Protein AF-A0A0G0XSP7-F1 (afdb_monomer_lite)

pLDDT: mean 73.94, std 16.7, range [46.38, 94.5]

Foldseek 3Di:
DVVVVVVVVVVVVVVVVVVVVVVVVVCLLCCLQVVLLVVLLVQFPCSVQWHWDWDADPQFIEIEIGHDPVRPCRCCDDVRPNVVVSLVVSCVSCVVVVGHYDYHYDDPPDDPPVVVVVVVVVVVVPDDDPDPPDDDPPDPPDDDDDDD

Structure (mmCIF, N/CA/C/O backbone):
data_AF-A0A0G0XSP7-F1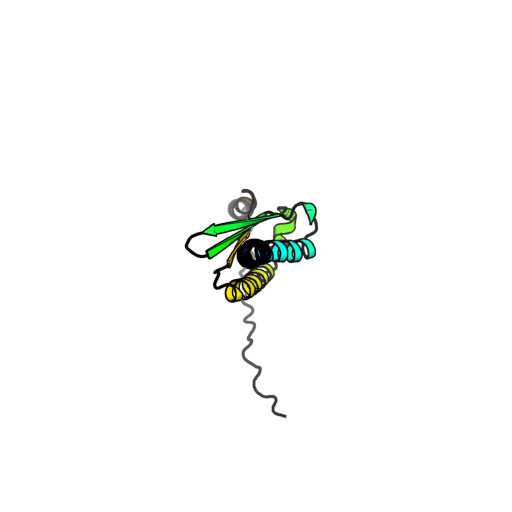
#
_entry.id   AF-A0A0G0XSP7-F1
#
loop_
_atom_site.group_PDB
_atom_site.id
_atom_site.type_symbol
_atom_site.label_atom_id
_atom_site.label_alt_id
_atom_site.label_comp_id
_atom_site.label_asym_id
_atom_site.label_entity_id
_atom_site.label_seq_id
_atom_site.pdbx_PDB_ins_code
_atom_site.Cartn_x
_atom_site.Cartn_y
_atom_site.Cartn_z
_atom_site.occupancy
_atom_site.B_iso_or_equiv
_atom_site.auth_seq_id
_atom_site.auth_comp_id
_atom_site.auth_asym_id
_atom_site.auth_atom_id
_atom_site.pdbx_PDB_model_num
ATOM 1 N N . MET A 1 1 ? 8.283 -21.152 -54.703 1.00 57.94 1 MET A N 1
ATOM 2 C CA . MET A 1 1 ? 7.234 -21.639 -53.776 1.00 57.94 1 MET A CA 1
ATOM 3 C C . MET A 1 1 ? 7.738 -21.785 -52.333 1.00 57.94 1 MET A C 1
ATOM 5 O O . MET A 1 1 ? 7.058 -21.311 -51.440 1.00 57.94 1 MET A O 1
ATOM 9 N N . LEU A 1 2 ? 8.945 -22.319 -52.090 1.00 53.44 2 LEU A N 1
ATOM 10 C CA . LEU A 1 2 ? 9.533 -22.458 -50.738 1.00 53.44 2 LEU A CA 1
ATOM 11 C C . LEU A 1 2 ? 9.916 -21.135 -50.029 1.00 53.44 2 LEU A C 1
ATOM 13 O O . LEU A 1 2 ? 9.961 -21.092 -48.805 1.00 53.44 2 LEU A O 1
ATOM 17 N N . PHE A 1 3 ? 10.138 -20.042 -50.772 1.00 51.97 3 PHE A N 1
ATOM 18 C CA . PHE A 1 3 ? 10.505 -18.734 -50.200 1.00 51.97 3 PHE A CA 1
ATOM 19 C C . PHE A 1 3 ? 9.387 -18.080 -49.364 1.00 51.97 3 PHE A C 1
ATOM 21 O O . PHE A 1 3 ? 9.668 -17.441 -48.354 1.00 51.97 3 PHE A O 1
ATOM 28 N N . TYR A 1 4 ? 8.117 -18.280 -49.736 1.00 56.56 4 TYR A N 1
ATOM 29 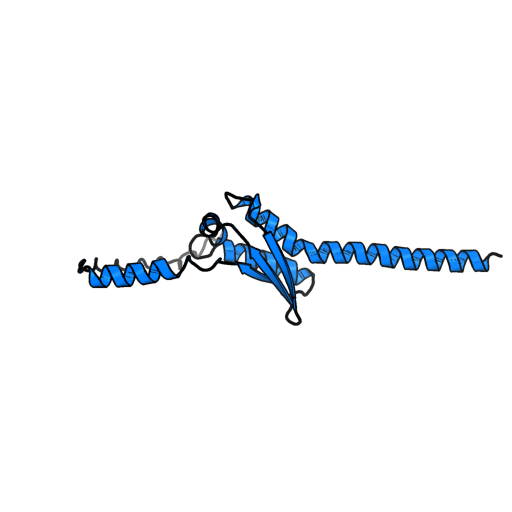C CA . TYR A 1 4 ? 6.972 -17.712 -49.010 1.00 56.56 4 TYR A CA 1
ATOM 30 C C . TYR A 1 4 ? 6.691 -18.430 -47.683 1.00 56.56 4 TYR A C 1
ATOM 32 O O . TYR A 1 4 ? 6.159 -17.824 -46.757 1.00 56.56 4 TYR A O 1
ATOM 40 N N . TYR A 1 5 ? 7.094 -19.699 -47.567 1.00 60.69 5 TYR A N 1
ATOM 41 C CA . TYR A 1 5 ? 6.890 -20.494 -46.357 1.00 60.69 5 TYR A CA 1
ATOM 42 C C . TYR A 1 5 ? 7.829 -20.053 -45.223 1.00 60.69 5 TYR A C 1
ATOM 44 O O . TYR A 1 5 ? 7.405 -19.938 -44.077 1.00 60.69 5 TYR A O 1
ATOM 52 N N . TYR A 1 6 ? 9.085 -19.723 -45.548 1.00 60.28 6 TYR A N 1
ATOM 53 C CA . TYR A 1 6 ? 10.055 -19.218 -44.569 1.00 60.28 6 TYR A CA 1
ATOM 54 C C . TYR A 1 6 ? 9.763 -17.778 -44.131 1.00 60.28 6 TYR A C 1
ATOM 56 O O . TYR A 1 6 ? 9.858 -17.480 -42.943 1.00 60.28 6 TYR A O 1
ATOM 64 N N . PHE A 1 7 ? 9.358 -16.897 -45.054 1.00 57.75 7 PHE A N 1
ATOM 65 C CA . PHE A 1 7 ? 9.000 -15.516 -44.703 1.00 57.75 7 PHE A CA 1
ATOM 66 C C . PHE A 1 7 ? 7.730 -15.456 -43.838 1.00 57.75 7 PHE A C 1
ATOM 68 O O . PHE A 1 7 ? 7.691 -14.711 -42.862 1.00 57.75 7 PHE A O 1
ATOM 75 N N . GLY A 1 8 ? 6.725 -16.291 -44.135 1.00 57.19 8 GLY A N 1
ATOM 76 C CA . GLY A 1 8 ? 5.511 -16.415 -43.319 1.00 57.19 8 GLY A CA 1
ATOM 77 C C . GLY A 1 8 ? 5.765 -17.021 -41.934 1.00 57.19 8 GLY A C 1
ATOM 78 O O . GLY A 1 8 ? 5.255 -16.504 -40.943 1.00 57.19 8 GLY A O 1
ATOM 79 N N . ALA A 1 9 ? 6.598 -18.064 -41.833 1.00 60.41 9 ALA A N 1
ATOM 80 C CA . ALA A 1 9 ? 6.949 -18.679 -40.549 1.00 60.41 9 ALA A CA 1
ATOM 81 C C . ALA A 1 9 ? 7.756 -17.736 -39.639 1.00 60.41 9 ALA A C 1
ATOM 83 O O . ALA A 1 9 ? 7.526 -17.708 -38.433 1.00 60.41 9 ALA A O 1
ATOM 84 N N . ILE A 1 10 ? 8.664 -16.932 -40.206 1.00 59.75 10 ILE A N 1
ATOM 85 C CA . ILE A 1 10 ? 9.422 -15.918 -39.459 1.00 59.75 10 ILE A CA 1
ATOM 86 C C . ILE A 1 10 ? 8.503 -14.776 -39.004 1.00 59.75 10 ILE A C 1
ATOM 88 O O . ILE A 1 10 ? 8.611 -14.352 -37.859 1.00 59.75 10 ILE A O 1
ATOM 92 N N . PHE A 1 11 ? 7.562 -14.317 -39.838 1.00 57.09 11 PHE A N 1
ATOM 93 C CA . PHE A 1 11 ? 6.616 -13.258 -39.460 1.00 57.09 11 PHE A CA 1
ATOM 94 C C . PHE A 1 11 ? 5.659 -13.704 -38.338 1.00 57.09 11 PHE A C 1
ATOM 96 O O . PHE A 1 11 ? 5.504 -12.988 -37.354 1.00 57.09 11 PHE A O 1
ATOM 103 N N . ILE A 1 12 ? 5.113 -14.926 -38.416 1.00 58.03 12 ILE A N 1
ATOM 104 C CA . ILE A 1 12 ? 4.284 -15.523 -37.350 1.00 58.03 12 ILE A CA 1
ATOM 105 C C . ILE A 1 12 ? 5.105 -15.754 -36.069 1.00 58.03 12 ILE A C 1
ATOM 107 O O . ILE A 1 12 ? 4.614 -15.513 -34.967 1.00 58.03 12 ILE A O 1
ATOM 111 N N . ALA A 1 13 ? 6.367 -16.186 -36.182 1.00 57.84 13 ALA A N 1
ATOM 112 C CA . ALA A 1 13 ? 7.241 -16.383 -35.025 1.00 57.84 13 ALA A CA 1
ATOM 113 C C . ALA A 1 13 ? 7.658 -15.061 -34.351 1.00 57.84 13 ALA A C 1
ATOM 115 O O . ALA A 1 13 ? 7.785 -15.036 -33.128 1.00 57.84 13 ALA A O 1
ATOM 116 N N . ILE A 1 14 ? 7.852 -13.975 -35.112 1.00 57.56 14 ILE A N 1
ATOM 117 C CA . ILE A 1 14 ? 8.123 -12.629 -34.576 1.00 57.56 14 ILE A CA 1
ATOM 118 C C . ILE A 1 14 ? 6.882 -12.080 -33.861 1.00 57.56 14 ILE A C 1
ATOM 120 O O . ILE A 1 14 ? 7.004 -11.616 -32.729 1.00 57.56 14 ILE A O 1
ATOM 124 N N . ASP A 1 15 ? 5.700 -12.197 -34.471 1.00 56.38 15 ASP A N 1
ATOM 125 C CA . ASP A 1 15 ? 4.429 -11.724 -33.901 1.00 56.38 15 ASP A CA 1
ATOM 126 C C . ASP A 1 15 ? 4.065 -12.488 -32.614 1.00 56.38 15 ASP A C 1
ATOM 128 O O . ASP A 1 15 ? 3.749 -11.895 -31.584 1.00 56.38 15 ASP A O 1
ATOM 132 N N . THR A 1 16 ? 4.260 -13.813 -32.609 1.00 57.00 16 THR A N 1
ATOM 133 C CA . THR A 1 16 ? 4.043 -14.645 -31.412 1.00 57.00 16 THR A CA 1
ATOM 134 C C . THR A 1 16 ? 5.088 -14.364 -30.325 1.00 57.00 16 THR A C 1
ATOM 136 O O . THR A 1 16 ? 4.742 -14.340 -29.148 1.00 57.00 16 THR A O 1
ATOM 139 N N . ARG A 1 17 ? 6.362 -14.104 -30.668 1.00 57.06 17 ARG A N 1
ATOM 140 C CA . ARG A 1 17 ? 7.367 -13.663 -29.679 1.00 57.06 17 ARG A CA 1
ATOM 141 C C . ARG A 1 17 ? 6.982 -12.328 -29.055 1.00 57.06 17 ARG A C 1
ATOM 143 O O . ARG A 1 17 ? 7.112 -12.198 -27.846 1.00 57.06 17 ARG A O 1
ATOM 150 N N . SER A 1 18 ? 6.490 -11.380 -29.851 1.00 55.41 18 SER A N 1
ATOM 151 C CA . SER A 1 18 ? 6.013 -10.089 -29.347 1.00 55.41 18 SER A CA 1
ATOM 152 C C . SER A 1 18 ? 4.803 -10.262 -28.420 1.00 55.41 18 SER A C 1
ATOM 154 O O . SER A 1 18 ? 4.794 -9.701 -27.332 1.00 55.41 18 SER A O 1
ATOM 156 N N . LEU A 1 19 ? 3.840 -11.120 -28.782 1.00 55.62 19 LEU A N 1
ATOM 157 C CA . LEU A 1 19 ? 2.659 -11.445 -27.964 1.00 55.62 19 LEU A CA 1
ATOM 158 C C . LEU A 1 19 ? 2.975 -12.244 -26.684 1.00 55.62 19 LEU A C 1
ATOM 160 O O . LEU A 1 19 ? 2.255 -12.130 -25.692 1.00 55.62 19 LEU A O 1
ATOM 164 N N . ILE A 1 20 ? 4.025 -13.071 -26.687 1.00 58.12 20 ILE A N 1
ATOM 165 C CA . ILE A 1 20 ? 4.479 -13.813 -25.499 1.00 58.12 20 ILE A CA 1
ATOM 166 C C . ILE A 1 20 ? 5.263 -12.893 -24.552 1.00 58.12 20 ILE A C 1
ATOM 168 O O . ILE A 1 20 ? 5.079 -12.988 -23.341 1.00 58.12 20 ILE A O 1
ATOM 172 N N . ILE A 1 21 ? 6.095 -11.991 -25.085 1.00 56.56 21 ILE A N 1
ATOM 173 C CA . ILE A 1 21 ? 6.891 -11.044 -24.287 1.00 56.56 21 ILE A CA 1
ATOM 174 C C . ILE A 1 21 ? 5.981 -10.007 -23.606 1.00 56.56 21 ILE A C 1
ATOM 176 O O . ILE A 1 21 ? 6.102 -9.817 -22.399 1.00 56.56 21 ILE A O 1
ATOM 180 N N . ASP A 1 22 ? 4.988 -9.451 -24.313 1.00 54.09 22 ASP A N 1
ATOM 181 C CA . ASP A 1 22 ? 4.025 -8.502 -23.720 1.00 54.09 22 ASP A CA 1
ATOM 182 C C . ASP A 1 22 ? 3.215 -9.125 -22.568 1.00 54.09 22 ASP A C 1
ATOM 184 O O . ASP A 1 22 ? 2.946 -8.478 -21.556 1.00 54.09 22 ASP A O 1
ATOM 188 N N . ARG A 1 23 ? 2.853 -10.413 -22.674 1.00 56.44 23 ARG A N 1
ATOM 189 C CA . ARG A 1 23 ? 2.138 -11.125 -21.601 1.00 56.44 23 ARG A CA 1
ATOM 190 C C . ARG A 1 23 ? 3.001 -11.302 -20.350 1.00 56.44 23 ARG A C 1
ATOM 192 O O . ARG A 1 23 ? 2.469 -11.265 -19.243 1.00 56.44 23 ARG A O 1
ATOM 199 N N . GLN A 1 24 ? 4.303 -11.516 -20.516 1.00 49.69 24 GLN A N 1
ATOM 200 C CA . GLN A 1 24 ? 5.222 -11.735 -19.401 1.00 49.69 24 GLN A CA 1
ATOM 201 C C . GLN A 1 24 ? 5.536 -10.422 -18.663 1.00 49.69 24 GLN A C 1
ATOM 203 O O . GLN A 1 24 ? 5.582 -10.419 -17.433 1.00 49.69 24 GLN A O 1
ATOM 208 N N . ASP A 1 25 ? 5.657 -9.315 -19.400 1.00 55.03 25 ASP A N 1
ATOM 209 C CA . ASP A 1 25 ? 5.916 -7.980 -18.845 1.00 55.03 25 ASP A CA 1
ATOM 210 C C . ASP A 1 25 ? 4.671 -7.354 -18.191 1.00 55.03 25 ASP A C 1
ATOM 212 O O . ASP A 1 25 ? 4.789 -6.574 -17.245 1.00 55.03 25 ASP A O 1
ATOM 216 N N . ASN A 1 26 ? 3.460 -7.696 -18.650 1.00 53.41 26 ASN A N 1
ATOM 217 C CA . ASN A 1 26 ? 2.234 -7.235 -17.990 1.00 53.41 26 ASN A CA 1
ATOM 218 C C . ASN A 1 26 ? 1.999 -7.949 -16.647 1.00 53.41 26 ASN A C 1
ATOM 220 O O . ASN A 1 26 ? 1.579 -7.319 -15.685 1.00 53.41 26 ASN A O 1
ATOM 224 N N . MET A 1 27 ? 2.351 -9.237 -16.554 1.00 54.28 27 MET A N 1
ATOM 225 C CA . MET A 1 27 ? 2.278 -10.004 -15.301 1.00 54.28 27 MET A CA 1
ATOM 226 C C . MET A 1 27 ? 3.267 -9.501 -14.240 1.00 54.28 27 MET A C 1
ATOM 228 O O . MET A 1 27 ? 2.964 -9.521 -13.051 1.00 54.28 27 MET A O 1
ATOM 232 N N . SER A 1 28 ? 4.460 -9.053 -14.645 1.00 58.16 28 SER A N 1
ATOM 233 C CA . SER A 1 28 ? 5.458 -8.523 -13.708 1.00 58.16 28 SER A CA 1
ATOM 234 C C . SER A 1 28 ? 5.102 -7.107 -13.237 1.00 58.16 28 SER A C 1
ATOM 236 O O . SER A 1 28 ? 5.270 -6.785 -12.063 1.00 58.16 28 SER A O 1
ATOM 238 N N . LYS A 1 29 ? 4.497 -6.294 -14.118 1.00 60.81 29 LYS A N 1
ATOM 239 C CA . LYS A 1 29 ? 3.996 -4.949 -13.793 1.00 60.81 29 LYS A CA 1
ATOM 240 C C . LYS A 1 29 ? 2.852 -4.923 -12.778 1.00 60.81 29 LYS A C 1
ATOM 242 O O . LYS A 1 29 ? 2.637 -3.857 -12.219 1.00 60.81 29 LYS A O 1
ATOM 247 N N . GLU A 1 30 ? 2.128 -6.018 -12.554 1.00 72.75 30 GLU A N 1
ATOM 248 C CA . GLU A 1 30 ? 1.038 -6.083 -11.561 1.00 72.75 30 GLU A CA 1
ATOM 249 C C . GLU A 1 30 ? 1.409 -6.899 -10.313 1.00 72.75 30 GLU A C 1
ATOM 251 O O . GLU A 1 30 ? 0.722 -6.823 -9.295 1.00 72.75 30 GLU A O 1
ATOM 256 N N . PHE A 1 31 ? 2.531 -7.626 -10.331 1.00 85.50 31 PHE A N 1
ATOM 257 C CA . PHE A 1 31 ? 2.917 -8.506 -9.227 1.00 85.50 31 PHE A CA 1
ATOM 258 C C . PHE A 1 31 ? 3.105 -7.761 -7.896 1.00 85.50 31 PHE A C 1
ATOM 260 O O . PHE A 1 31 ? 2.722 -8.262 -6.841 1.00 85.50 31 PHE A O 1
ATOM 267 N N . ASP A 1 32 ? 3.685 -6.561 -7.916 1.00 88.88 32 ASP A N 1
ATOM 268 C CA . ASP A 1 32 ? 3.864 -5.711 -6.733 1.00 88.88 32 ASP A CA 1
ATOM 269 C C . ASP A 1 32 ? 2.526 -5.234 -6.141 1.00 88.88 32 ASP A C 1
ATOM 271 O O . ASP A 1 32 ? 2.366 -5.202 -4.913 1.00 88.88 32 ASP A O 1
ATOM 275 N N . GLN A 1 33 ? 1.554 -4.918 -6.996 1.00 90.69 33 GLN A N 1
ATOM 276 C CA . GLN A 1 33 ? 0.189 -4.577 -6.604 1.00 90.69 33 GLN A CA 1
ATOM 277 C C . GLN A 1 33 ? -0.537 -5.788 -6.002 1.00 90.69 33 GLN A C 1
ATOM 279 O O . GLN A 1 33 ? -1.002 -5.711 -4.862 1.00 90.69 33 GLN A O 1
ATOM 284 N N . GLU A 1 34 ? -0.581 -6.911 -6.720 1.00 90.44 34 GLU A N 1
ATOM 285 C CA . GLU A 1 34 ? -1.245 -8.146 -6.282 1.00 90.44 34 GLU A CA 1
ATOM 286 C C . GLU A 1 34 ? -0.659 -8.669 -4.970 1.00 90.44 34 GLU A C 1
ATOM 288 O O . GLU A 1 34 ? -1.388 -9.037 -4.047 1.00 90.44 34 GLU A O 1
ATOM 293 N N . PHE A 1 35 ? 0.668 -8.649 -4.849 1.00 91.12 35 PHE A N 1
ATOM 294 C CA . PHE A 1 35 ? 1.366 -9.051 -3.636 1.00 91.12 35 PHE A CA 1
ATOM 295 C C . PHE A 1 35 ? 1.014 -8.151 -2.449 1.00 91.12 35 PHE A C 1
ATOM 297 O O . PHE A 1 35 ? 0.816 -8.642 -1.334 1.00 91.12 35 PHE A O 1
ATOM 304 N N . THR A 1 36 ? 0.911 -6.837 -2.676 1.00 92.31 36 THR A N 1
ATOM 305 C CA . THR A 1 36 ? 0.498 -5.895 -1.628 1.00 92.31 36 THR A CA 1
ATOM 306 C C . THR A 1 36 ? -0.924 -6.186 -1.170 1.00 92.31 36 THR A C 1
ATOM 308 O O . THR A 1 36 ? -1.162 -6.294 0.033 1.00 92.31 36 THR A O 1
ATOM 311 N N . GLU A 1 37 ? -1.859 -6.351 -2.107 1.00 93.06 37 GLU A N 1
ATOM 312 C CA . GLU A 1 37 ? -3.243 -6.699 -1.784 1.00 93.06 37 GLU A CA 1
ATOM 313 C C . GLU A 1 37 ? -3.338 -8.017 -1.026 1.00 93.06 37 GLU A C 1
ATOM 315 O O . GLU A 1 37 ? -4.034 -8.088 -0.016 1.00 93.06 37 GLU A O 1
ATOM 320 N N . PHE A 1 38 ? -2.616 -9.041 -1.474 1.00 93.44 38 PHE A N 1
ATOM 321 C CA . PHE A 1 38 ? -2.611 -10.354 -0.843 1.00 93.44 38 PHE A CA 1
ATOM 322 C C . PHE A 1 38 ? -2.169 -10.288 0.624 1.00 93.44 38 PHE A C 1
ATOM 324 O O . PHE A 1 38 ? -2.853 -10.819 1.499 1.00 93.44 38 PHE A O 1
ATOM 331 N N . ILE A 1 39 ? -1.059 -9.598 0.912 1.00 93.19 39 ILE A N 1
ATOM 332 C CA . ILE A 1 39 ? -0.570 -9.454 2.290 1.00 93.19 39 ILE A CA 1
ATOM 333 C C . ILE A 1 39 ? -1.571 -8.684 3.142 1.00 93.19 39 ILE A C 1
ATOM 335 O O . ILE A 1 39 ? -1.857 -9.087 4.267 1.00 93.19 39 ILE A O 1
ATOM 339 N N . VAL A 1 40 ? -2.087 -7.567 2.632 1.00 93.25 40 VAL A N 1
ATOM 340 C CA . VAL A 1 40 ? -2.971 -6.700 3.415 1.00 93.25 40 VAL A CA 1
ATOM 341 C C . VAL A 1 40 ? -4.285 -7.413 3.713 1.00 93.25 40 VAL A C 1
ATOM 343 O O . VAL A 1 40 ? -4.706 -7.414 4.866 1.00 93.25 40 VAL A O 1
ATOM 346 N N . LYS A 1 41 ? -4.878 -8.104 2.732 1.00 94.50 41 LYS A N 1
ATOM 347 C CA . LYS A 1 41 ? -6.096 -8.912 2.918 1.00 94.50 41 LYS A CA 1
ATOM 348 C C . LYS A 1 41 ? -5.938 -9.992 3.991 1.00 94.50 41 LYS A C 1
ATOM 350 O O . LYS A 1 41 ? -6.916 -10.330 4.643 1.00 94.50 41 LYS A O 1
ATOM 355 N N . ALA A 1 42 ? -4.726 -10.501 4.213 1.00 93.50 42 ALA A N 1
ATOM 356 C CA . ALA A 1 42 ? -4.453 -11.485 5.261 1.00 93.50 42 ALA A CA 1
ATOM 357 C C . ALA A 1 42 ? -4.327 -10.886 6.680 1.00 93.50 42 ALA A C 1
ATOM 359 O O . ALA A 1 42 ? -4.299 -11.640 7.651 1.00 93.50 42 ALA A O 1
ATOM 360 N N . ILE A 1 43 ? -4.205 -9.560 6.812 1.00 91.62 43 ILE A N 1
ATOM 361 C CA . ILE A 1 43 ? -3.957 -8.863 8.089 1.00 91.62 43 ILE A CA 1
ATOM 362 C C . ILE A 1 43 ? -5.214 -8.142 8.607 1.00 91.62 43 ILE A C 1
ATOM 364 O O . ILE A 1 43 ? -5.322 -7.892 9.807 1.00 91.62 43 ILE A O 1
ATOM 368 N N . VAL A 1 44 ? -6.139 -7.779 7.718 1.00 93.75 44 VAL A N 1
ATOM 369 C CA . VAL A 1 44 ? -7.309 -6.941 8.025 1.00 93.75 44 VAL A CA 1
ATOM 370 C C . VAL A 1 44 ? -8.569 -7.757 8.310 1.00 93.75 44 VAL A C 1
ATOM 372 O O . VAL A 1 44 ? -8.662 -8.922 7.925 1.00 93.75 44 VAL A O 1
ATOM 375 N N . ASN A 1 45 ? -9.567 -7.125 8.934 1.00 93.19 45 ASN A N 1
ATOM 376 C CA . ASN A 1 45 ? -10.877 -7.741 9.151 1.00 93.19 45 ASN A CA 1
ATOM 377 C C . ASN A 1 45 ? -11.816 -7.577 7.947 1.00 93.19 45 ASN A C 1
ATOM 379 O O . ASN A 1 45 ? -12.661 -8.446 7.732 1.00 93.19 45 ASN A O 1
ATOM 383 N N . HIS A 1 46 ? -11.658 -6.512 7.151 1.00 91.38 46 HIS A N 1
ATOM 384 C CA . HIS A 1 46 ? -12.458 -6.259 5.948 1.00 91.38 46 HIS A CA 1
ATOM 385 C C . HIS A 1 46 ? -11.604 -6.424 4.677 1.00 91.38 46 HIS A C 1
ATOM 387 O O . HIS A 1 46 ? -11.143 -5.437 4.099 1.00 91.38 46 HIS A O 1
ATOM 393 N N . PRO A 1 47 ? -11.363 -7.664 4.206 1.00 91.94 47 PRO A N 1
ATOM 394 C CA . PRO A 1 47 ? -10.541 -7.909 3.018 1.00 91.94 47 PRO A CA 1
ATOM 395 C C . PRO A 1 47 ? -11.172 -7.371 1.722 1.00 91.94 47 PRO A C 1
ATOM 397 O O . PRO A 1 47 ? -10.448 -7.097 0.763 1.00 91.94 47 PRO A O 1
ATOM 400 N N . ASP A 1 48 ? -12.495 -7.192 1.694 1.00 92.38 48 ASP A N 1
ATOM 401 C CA . ASP A 1 48 ? -13.243 -6.691 0.531 1.00 92.38 48 ASP A CA 1
ATOM 402 C C . ASP A 1 48 ? -13.029 -5.185 0.282 1.00 92.38 48 ASP A C 1
ATOM 404 O O . ASP A 1 48 ? -13.138 -4.712 -0.853 1.00 92.38 48 ASP A O 1
ATOM 408 N N . ASP A 1 49 ? -12.658 -4.442 1.328 1.00 91.00 49 ASP A N 1
ATOM 409 C CA . ASP A 1 49 ? -12.393 -2.999 1.281 1.00 91.00 49 ASP A CA 1
ATOM 410 C C . ASP A 1 49 ? -10.924 -2.672 0.960 1.00 91.00 49 ASP A C 1
ATOM 412 O O . ASP A 1 49 ? -10.530 -1.503 0.920 1.00 91.00 49 ASP A O 1
ATOM 416 N N . VAL A 1 50 ? -10.093 -3.692 0.726 1.00 91.94 50 VAL A N 1
ATOM 417 C CA . VAL A 1 50 ? -8.678 -3.527 0.384 1.00 91.94 50 VAL A CA 1
ATOM 418 C C . VAL A 1 50 ? -8.523 -3.372 -1.123 1.00 91.94 50 VAL A C 1
ATOM 420 O O . VAL A 1 50 ? -8.799 -4.302 -1.883 1.00 91.94 50 VAL A O 1
ATOM 423 N N . ARG A 1 51 ? -8.008 -2.218 -1.555 1.00 91.56 51 ARG A N 1
ATOM 424 C CA . ARG A 1 51 ? -7.664 -1.949 -2.959 1.00 91.56 51 ARG A CA 1
ATOM 425 C C . ARG A 1 51 ? -6.284 -1.322 -3.061 1.00 91.56 51 ARG A C 1
ATOM 427 O O . ARG A 1 51 ? -6.018 -0.315 -2.404 1.00 91.56 51 ARG A O 1
ATOM 434 N N . ALA A 1 52 ? -5.418 -1.884 -3.894 1.00 92.12 52 ALA A N 1
ATOM 435 C CA . ALA A 1 52 ? -4.143 -1.268 -4.239 1.00 92.12 52 ALA A CA 1
ATOM 436 C C . ALA A 1 52 ? -4.227 -0.635 -5.630 1.00 92.12 52 ALA A C 1
ATOM 438 O O . ALA A 1 52 ? -4.652 -1.269 -6.590 1.00 92.12 52 ALA A O 1
ATOM 439 N N . GLU A 1 53 ? -3.788 0.613 -5.738 1.00 91.06 53 GLU A N 1
ATOM 440 C CA . GLU A 1 53 ? -3.637 1.335 -6.996 1.00 91.06 53 GLU A CA 1
ATOM 441 C C . GLU A 1 53 ? -2.152 1.495 -7.313 1.00 91.06 53 GLU A C 1
ATOM 443 O O . GLU A 1 53 ? -1.359 1.882 -6.448 1.00 91.06 53 GLU A O 1
ATOM 448 N N . ARG A 1 54 ? -1.774 1.206 -8.558 1.00 90.06 54 ARG A N 1
ATOM 449 C CA . ARG A 1 54 ? -0.398 1.306 -9.034 1.00 90.06 54 ARG A CA 1
ATOM 450 C C . ARG A 1 54 ? -0.244 2.456 -10.020 1.00 90.06 54 ARG A C 1
ATOM 452 O O . ARG A 1 54 ? -0.839 2.452 -11.093 1.00 90.06 54 ARG A O 1
ATOM 459 N N . THR A 1 55 ? 0.630 3.399 -9.691 1.00 88.69 55 THR A N 1
ATOM 460 C CA . THR A 1 55 ? 0.997 4.528 -10.553 1.00 88.69 55 THR A CA 1
ATOM 461 C C . THR A 1 55 ? 2.484 4.456 -10.885 1.00 88.69 55 THR A C 1
ATOM 463 O O . THR A 1 55 ? 3.312 4.236 -10.001 1.00 88.69 55 THR A O 1
ATOM 466 N N . VAL A 1 56 ? 2.841 4.622 -12.160 1.00 86.62 56 VAL A N 1
ATOM 467 C CA . VAL A 1 56 ? 4.238 4.627 -12.617 1.00 86.62 56 VAL A CA 1
ATOM 468 C C . VAL A 1 56 ? 4.630 6.047 -12.998 1.00 86.62 56 VAL A C 1
ATOM 470 O O . VAL A 1 56 ? 4.026 6.629 -13.894 1.00 86.62 56 VAL A O 1
ATOM 473 N N . ASP A 1 57 ? 5.671 6.559 -12.350 1.00 82.69 57 ASP A N 1
ATOM 474 C CA . ASP A 1 57 ? 6.239 7.888 -12.574 1.00 82.69 57 ASP A CA 1
ATOM 475 C C . ASP A 1 57 ? 7.704 7.785 -13.035 1.00 82.69 57 ASP A C 1
ATOM 477 O O . ASP A 1 57 ? 8.345 6.736 -12.952 1.00 82.69 57 ASP A O 1
ATOM 481 N N . GLU A 1 58 ? 8.304 8.917 -13.414 1.00 78.94 58 GLU A N 1
ATOM 482 C CA . GLU A 1 58 ? 9.732 9.014 -13.776 1.00 78.94 58 GLU A CA 1
ATOM 483 C C . GLU A 1 58 ? 10.689 8.545 -12.661 1.00 78.94 58 GLU A C 1
ATOM 485 O O . GLU A 1 58 ? 11.839 8.189 -12.918 1.00 78.94 58 GLU A O 1
ATOM 490 N N . ARG A 1 59 ? 10.234 8.560 -11.401 1.00 77.62 59 ARG A N 1
ATOM 491 C CA . ARG A 1 59 ? 11.036 8.206 -10.215 1.00 77.62 59 ARG A CA 1
ATOM 492 C C . ARG A 1 59 ? 10.830 6.767 -9.735 1.00 77.62 59 ARG A C 1
ATOM 494 O O . ARG A 1 59 ? 11.493 6.369 -8.771 1.00 77.62 59 ARG A O 1
ATOM 501 N N . GLY A 1 60 ? 9.937 6.006 -10.368 1.00 85.50 60 GLY A N 1
ATOM 502 C CA . GLY A 1 60 ? 9.617 4.629 -10.002 1.00 85.50 60 GLY A CA 1
ATOM 503 C C . GLY A 1 60 ? 8.114 4.366 -9.921 1.00 85.50 60 GLY A C 1
ATOM 504 O O . GLY A 1 60 ? 7.323 4.957 -10.645 1.00 85.50 60 GLY A O 1
ATOM 505 N N . VAL A 1 61 ? 7.729 3.456 -9.034 1.00 88.94 61 VAL A N 1
ATOM 506 C CA . VAL A 1 61 ? 6.356 2.968 -8.876 1.00 88.94 61 VAL A CA 1
ATOM 507 C C . VAL A 1 61 ? 5.809 3.427 -7.528 1.00 88.94 61 VAL A C 1
ATOM 509 O O . VAL A 1 61 ? 6.444 3.229 -6.488 1.00 88.94 61 VAL A O 1
ATOM 512 N N . LEU A 1 62 ? 4.619 4.016 -7.530 1.00 90.06 62 LEU A N 1
ATOM 513 C CA . LEU A 1 62 ? 3.846 4.338 -6.339 1.00 90.06 62 LEU A CA 1
ATOM 514 C C . LEU A 1 62 ? 2.679 3.357 -6.218 1.00 90.06 62 LEU A C 1
ATOM 516 O O . LEU A 1 62 ? 1.807 3.309 -7.079 1.00 90.06 62 LEU A O 1
ATOM 520 N N . ILE A 1 63 ? 2.658 2.608 -5.121 1.00 92.12 63 ILE A N 1
ATOM 521 C CA . ILE A 1 63 ? 1.517 1.801 -4.702 1.00 92.12 63 ILE A CA 1
ATOM 522 C C . ILE A 1 63 ? 0.731 2.610 -3.672 1.00 92.12 63 ILE A C 1
ATOM 524 O O . ILE A 1 63 ? 1.255 2.931 -2.597 1.00 92.12 63 ILE A O 1
ATOM 528 N N . THR A 1 64 ? -0.515 2.939 -3.992 1.00 92.56 64 THR A N 1
ATOM 529 C CA . THR A 1 64 ? -1.462 3.582 -3.079 1.00 92.56 64 THR A CA 1
ATOM 530 C C . THR A 1 64 ? -2.448 2.543 -2.573 1.00 92.56 64 THR A C 1
ATOM 532 O O . THR A 1 64 ? -3.181 1.932 -3.340 1.00 92.56 64 THR A O 1
ATOM 535 N N . LEU A 1 65 ? -2.450 2.321 -1.265 1.00 92.69 65 LEU A N 1
ATOM 536 C CA . LEU A 1 65 ? -3.291 1.339 -0.606 1.00 92.69 65 LEU A CA 1
ATOM 537 C C . LEU A 1 65 ? -4.512 2.027 0.007 1.00 92.69 65 LEU A C 1
ATOM 539 O O . LEU A 1 65 ? -4.372 2.824 0.935 1.00 92.69 65 LEU A O 1
ATOM 543 N N . HIS A 1 66 ? -5.692 1.680 -0.485 1.00 92.38 66 HIS A N 1
ATOM 544 C CA . HIS A 1 66 ? -6.983 2.044 0.082 1.00 92.38 66 HIS A CA 1
ATOM 545 C C . HIS A 1 66 ? -7.475 0.900 0.965 1.00 92.38 66 HIS A C 1
ATOM 547 O O . HIS A 1 66 ? -7.502 -0.252 0.535 1.00 92.38 66 HIS A O 1
ATOM 553 N N . ILE A 1 67 ? -7.825 1.229 2.205 1.00 92.00 67 ILE A N 1
ATOM 554 C CA . ILE A 1 67 ? -8.338 0.286 3.200 1.00 92.00 67 ILE A CA 1
ATOM 555 C C . ILE A 1 67 ? -9.423 0.948 4.036 1.00 92.00 67 ILE A C 1
ATOM 557 O O . ILE A 1 67 ? -9.504 2.178 4.117 1.00 92.00 67 ILE A O 1
ATOM 561 N N . ASN A 1 68 ? -10.220 0.114 4.696 1.00 90.50 68 ASN A N 1
ATOM 562 C CA . ASN A 1 68 ? -11.180 0.556 5.690 1.00 90.50 68 ASN A CA 1
ATOM 563 C C . ASN A 1 68 ? -10.460 1.290 6.853 1.00 90.50 68 ASN A C 1
ATOM 565 O O . ASN A 1 68 ? -9.412 0.823 7.316 1.00 90.50 68 ASN A O 1
ATOM 569 N N . PRO A 1 69 ? -10.986 2.429 7.349 1.00 89.06 69 PRO A N 1
ATOM 570 C CA . PRO A 1 69 ? -10.410 3.151 8.486 1.00 89.06 69 PRO A CA 1
ATOM 571 C C . PRO A 1 69 ? -10.225 2.298 9.746 1.00 89.06 69 PRO A C 1
ATOM 573 O O . PRO A 1 69 ? -9.251 2.496 10.474 1.00 89.06 69 PRO A O 1
ATOM 576 N N . GLU A 1 70 ? -11.122 1.341 9.993 1.00 89.31 70 GLU A N 1
ATOM 577 C CA . GLU A 1 70 ? -11.052 0.430 11.143 1.00 89.31 70 GLU A CA 1
ATOM 578 C C . GLU A 1 70 ? -9.852 -0.518 11.048 1.00 89.31 70 GLU A C 1
ATOM 580 O O . GLU A 1 70 ? -9.276 -0.918 12.062 1.00 89.31 70 GLU A O 1
ATOM 585 N N . ASP A 1 71 ? -9.413 -0.813 9.823 1.00 91.12 71 ASP A N 1
ATOM 586 C CA . ASP A 1 71 ? -8.318 -1.736 9.559 1.00 91.12 71 ASP A CA 1
ATOM 587 C C . ASP A 1 71 ? -6.937 -1.066 9.516 1.00 91.12 71 ASP A C 1
ATOM 589 O O . ASP A 1 71 ? -5.896 -1.734 9.551 1.00 91.12 71 ASP A O 1
ATOM 593 N N . MET A 1 72 ? -6.904 0.270 9.519 1.00 88.62 72 MET A N 1
ATOM 594 C CA . MET A 1 72 ? -5.679 1.072 9.479 1.00 88.62 72 MET A CA 1
ATOM 595 C C . MET A 1 72 ? -4.695 0.686 10.592 1.00 88.62 72 MET A C 1
ATOM 597 O O . MET A 1 72 ? -3.485 0.598 10.366 1.00 88.62 72 MET A O 1
ATOM 601 N N . GLY A 1 73 ? -5.211 0.410 11.793 1.00 89.69 73 GLY A N 1
ATOM 602 C CA . GLY A 1 73 ? -4.404 0.015 12.948 1.00 89.69 73 GLY A CA 1
ATOM 603 C C . GLY A 1 73 ? -3.634 -1.291 12.728 1.00 89.69 73 GLY A C 1
ATOM 604 O O . GLY A 1 73 ? -2.463 -1.379 13.106 1.00 89.69 73 GLY A O 1
ATOM 605 N N . TYR A 1 74 ? -4.247 -2.274 12.063 1.00 91.19 74 TYR A N 1
ATOM 606 C CA . TYR A 1 74 ? -3.619 -3.568 11.783 1.00 91.19 74 TYR A CA 1
ATOM 607 C C . TYR A 1 74 ? -2.536 -3.448 10.704 1.00 91.19 74 TYR A C 1
ATOM 609 O O . TYR A 1 74 ? -1.437 -3.987 10.862 1.00 91.19 74 TYR A O 1
ATOM 617 N N . VAL A 1 75 ? -2.803 -2.677 9.644 1.00 91.31 75 VAL A N 1
ATOM 618 C CA . VAL A 1 75 ? -1.871 -2.492 8.516 1.00 91.31 75 VAL A CA 1
ATOM 619 C C . VAL A 1 75 ? -0.659 -1.645 8.900 1.00 91.31 75 VAL A C 1
ATOM 621 O O . VAL A 1 75 ? 0.473 -1.960 8.523 1.00 91.31 75 VAL A O 1
ATOM 624 N N . VAL A 1 76 ? -0.861 -0.571 9.667 1.00 90.62 76 VAL A N 1
ATOM 625 C CA . VAL A 1 76 ? 0.253 0.237 10.184 1.00 90.62 76 VAL A CA 1
ATOM 626 C C . VAL A 1 76 ? 1.030 -0.571 11.225 1.00 90.62 76 VAL A C 1
ATOM 628 O O . VAL A 1 76 ? 2.262 -0.650 11.154 1.00 90.62 76 VAL A O 1
ATOM 631 N N . GLY A 1 77 ? 0.317 -1.228 12.140 1.00 90.31 77 GLY A N 1
ATOM 632 C CA . GLY A 1 77 ? 0.887 -1.998 13.238 1.00 90.31 77 GLY A CA 1
ATOM 633 C C . GLY A 1 77 ? 1.519 -1.123 14.324 1.00 90.31 77 GLY A C 1
ATOM 634 O O . GLY A 1 77 ? 1.690 0.093 14.185 1.00 90.31 77 GLY A O 1
ATOM 635 N N . ARG A 1 78 ? 1.914 -1.751 15.438 1.00 92.50 78 ARG A N 1
ATOM 636 C CA . ARG A 1 78 ? 2.553 -1.061 16.571 1.00 92.50 78 ARG A CA 1
ATOM 637 C C . ARG A 1 78 ? 3.816 -0.334 16.096 1.00 92.50 78 ARG A C 1
ATOM 639 O O . ARG A 1 78 ? 4.683 -0.947 15.482 1.00 92.50 78 ARG A O 1
ATOM 646 N N . GLN A 1 79 ? 3.909 0.975 16.352 1.00 89.69 79 GLN A N 1
ATOM 647 C CA . GLN A 1 79 ? 5.022 1.838 15.904 1.00 89.69 79 GLN A CA 1
ATOM 648 C C . GLN A 1 79 ? 5.292 1.813 14.379 1.00 89.69 79 GLN A C 1
ATOM 650 O O . GLN A 1 79 ? 6.385 2.166 13.929 1.00 89.69 79 GLN A O 1
ATOM 655 N N . GLY A 1 80 ? 4.323 1.393 13.561 1.00 90.75 80 GLY A N 1
ATOM 656 C CA . GLY A 1 80 ? 4.507 1.283 12.114 1.00 90.75 80 GLY A CA 1
ATOM 657 C C . GLY A 1 80 ? 5.307 0.056 11.663 1.00 90.75 80 GLY A C 1
ATOM 658 O O . GLY A 1 80 ? 5.776 0.044 10.523 1.00 90.75 80 GLY A O 1
ATOM 659 N N . GLN A 1 81 ? 5.531 -0.939 12.532 1.00 94.12 81 GLN A N 1
ATOM 660 C CA . GLN A 1 81 ? 6.369 -2.108 12.226 1.00 94.12 81 GLN A CA 1
ATOM 661 C C . GLN A 1 81 ? 5.836 -2.911 11.031 1.00 94.12 81 GLN A C 1
ATOM 663 O O . GLN A 1 81 ? 6.599 -3.211 10.112 1.00 94.12 81 GLN A O 1
ATOM 668 N N . THR A 1 82 ? 4.527 -3.172 10.978 1.00 93.25 82 THR A N 1
ATOM 669 C CA . THR A 1 82 ? 3.892 -3.903 9.870 1.00 93.25 82 THR A CA 1
ATOM 670 C C . THR A 1 82 ? 4.071 -3.158 8.546 1.00 93.25 82 THR A C 1
ATOM 672 O O . THR A 1 82 ? 4.615 -3.705 7.585 1.00 93.25 82 THR A O 1
ATOM 675 N N . ALA A 1 83 ? 3.750 -1.862 8.508 1.00 91.81 83 ALA A N 1
ATOM 676 C CA . ALA A 1 83 ? 3.936 -1.051 7.305 1.00 91.81 83 ALA A CA 1
ATOM 677 C C . ALA A 1 83 ? 5.414 -0.918 6.885 1.00 91.81 83 ALA A C 1
ATOM 679 O O . ALA A 1 83 ? 5.718 -0.775 5.697 1.00 91.81 83 ALA A O 1
ATOM 680 N N . ARG A 1 84 ? 6.364 -0.940 7.830 1.00 93.81 84 ARG A N 1
ATOM 681 C CA . ARG A 1 84 ? 7.806 -0.979 7.520 1.00 93.81 84 ARG A CA 1
ATOM 682 C C . ARG A 1 84 ? 8.206 -2.311 6.890 1.00 93.81 84 ARG A C 1
ATOM 684 O O . ARG A 1 84 ? 8.943 -2.293 5.906 1.00 93.81 84 ARG A O 1
ATOM 691 N N . ALA A 1 85 ? 7.709 -3.431 7.411 1.00 94.38 85 ALA A N 1
ATOM 692 C CA . ALA A 1 85 ? 7.972 -4.757 6.860 1.00 94.38 85 ALA A CA 1
ATOM 693 C C . ALA A 1 85 ? 7.466 -4.870 5.414 1.00 94.38 85 ALA A C 1
ATOM 695 O O . ALA A 1 85 ? 8.246 -5.211 4.524 1.00 94.38 85 ALA A O 1
ATOM 696 N N . ILE A 1 86 ? 6.217 -4.463 5.156 1.00 92.88 86 ILE A N 1
ATOM 697 C CA . ILE A 1 86 ? 5.631 -4.457 3.804 1.00 92.88 86 ILE A CA 1
ATOM 698 C C . ILE A 1 86 ? 6.480 -3.606 2.847 1.00 92.88 86 ILE A C 1
ATOM 700 O O . ILE A 1 86 ? 6.844 -4.060 1.763 1.00 92.88 86 ILE A O 1
ATOM 704 N N . ARG A 1 87 ? 6.892 -2.398 3.260 1.00 92.56 87 ARG A N 1
ATOM 705 C CA . ARG A 1 87 ? 7.786 -1.548 2.448 1.00 92.56 87 ARG A CA 1
ATOM 706 C C . ARG A 1 87 ? 9.123 -2.212 2.138 1.00 92.56 87 ARG A C 1
ATOM 708 O O . ARG A 1 87 ? 9.654 -2.023 1.048 1.00 92.56 87 ARG A O 1
ATOM 715 N N . THR A 1 88 ? 9.698 -2.946 3.084 1.00 93.31 88 THR A N 1
ATOM 716 C CA . THR A 1 88 ? 10.954 -3.670 2.855 1.00 93.31 88 THR A CA 1
ATOM 717 C C . THR A 1 88 ? 10.772 -4.784 1.832 1.00 93.31 88 THR A C 1
ATOM 719 O O . THR A 1 88 ? 11.612 -4.916 0.942 1.00 93.31 88 THR A O 1
ATOM 722 N N . LEU A 1 89 ? 9.669 -5.531 1.901 1.00 91.75 89 LEU A N 1
ATOM 723 C CA . LEU A 1 89 ? 9.347 -6.565 0.916 1.00 91.75 89 LEU A CA 1
ATOM 724 C C . LEU A 1 89 ? 9.175 -5.959 -0.481 1.00 91.75 89 LEU A C 1
ATOM 726 O O . LEU A 1 89 ? 9.831 -6.398 -1.423 1.00 91.75 89 LEU A O 1
ATOM 730 N N . LEU A 1 90 ? 8.403 -4.877 -0.596 1.00 91.00 90 LEU A N 1
ATOM 731 C CA . LEU A 1 90 ? 8.206 -4.164 -1.860 1.00 91.00 90 LEU A CA 1
ATOM 732 C C . LEU A 1 90 ? 9.508 -3.634 -2.461 1.00 91.00 90 LEU A C 1
ATOM 734 O O . LEU A 1 90 ? 9.732 -3.763 -3.661 1.00 91.00 90 LEU A O 1
ATOM 738 N N . LYS A 1 91 ? 10.419 -3.110 -1.634 1.00 89.75 91 LYS A N 1
ATOM 739 C CA . LYS A 1 91 ? 11.756 -2.708 -2.098 1.00 89.75 91 LYS A CA 1
ATOM 740 C C . LYS A 1 91 ? 12.539 -3.878 -2.687 1.00 89.75 91 LYS A C 1
ATOM 742 O O . LYS A 1 91 ? 13.266 -3.683 -3.655 1.00 89.75 91 LYS A O 1
ATOM 747 N N . LYS A 1 92 ? 12.434 -5.074 -2.100 1.00 90.88 92 LYS A N 1
ATOM 748 C CA . LYS A 1 92 ? 13.129 -6.267 -2.606 1.00 90.88 92 LYS A CA 1
ATOM 749 C C . LYS A 1 92 ? 12.518 -6.779 -3.903 1.00 90.88 92 LYS A C 1
ATOM 751 O O . LYS A 1 92 ? 13.273 -7.170 -4.786 1.00 90.88 92 LYS A O 1
ATOM 756 N N . ILE A 1 93 ? 11.195 -6.724 -4.030 1.00 86.94 93 ILE A N 1
ATOM 757 C CA . ILE A 1 93 ? 10.486 -7.080 -5.264 1.00 86.94 93 ILE A CA 1
ATOM 758 C C . ILE A 1 93 ? 10.861 -6.100 -6.381 1.00 86.94 93 ILE A C 1
ATOM 760 O O . ILE A 1 93 ? 11.396 -6.526 -7.400 1.00 86.94 93 ILE A O 1
ATOM 764 N N . GLY A 1 94 ? 10.721 -4.793 -6.144 1.00 84.38 94 GLY A N 1
ATOM 765 C CA . GLY A 1 94 ? 11.053 -3.757 -7.127 1.00 84.38 94 GLY A CA 1
ATOM 766 C C . GLY A 1 94 ? 12.523 -3.747 -7.555 1.00 84.38 94 GLY A C 1
ATOM 767 O O . GLY A 1 94 ? 12.829 -3.519 -8.723 1.00 84.38 94 GLY A O 1
ATOM 768 N N . ALA A 1 95 ? 13.450 -4.079 -6.647 1.00 82.44 95 ALA A N 1
ATOM 769 C CA . ALA A 1 95 ? 14.873 -4.169 -6.976 1.00 82.44 95 ALA A CA 1
ATOM 770 C C . ALA A 1 95 ? 15.180 -5.214 -8.062 1.00 82.44 95 ALA A C 1
ATOM 772 O O . ALA A 1 95 ? 16.140 -5.032 -8.809 1.00 82.44 95 ALA A O 1
ATOM 773 N N . ARG A 1 96 ? 14.374 -6.280 -8.186 1.00 76.50 96 ARG A N 1
ATOM 774 C CA . ARG A 1 96 ? 14.545 -7.286 -9.250 1.00 76.50 96 ARG A CA 1
ATOM 775 C C . ARG A 1 96 ? 14.231 -6.728 -10.637 1.00 76.50 96 ARG A C 1
ATOM 777 O O . ARG A 1 96 ? 14.788 -7.212 -11.614 1.00 76.50 96 ARG A O 1
ATOM 784 N N . GLU A 1 97 ? 13.392 -5.701 -10.704 1.00 73.06 97 GLU A N 1
ATOM 785 C CA . GLU A 1 97 ? 12.952 -5.053 -11.943 1.00 73.06 97 GLU A CA 1
ATOM 786 C C . GLU A 1 97 ? 13.622 -3.688 -12.165 1.00 73.06 97 GLU A C 1
ATOM 788 O O . GLU A 1 97 ? 13.220 -2.931 -13.042 1.00 73.06 97 GLU A O 1
ATOM 793 N N . ASN A 1 98 ? 14.648 -3.347 -11.369 1.00 75.44 98 ASN A N 1
ATOM 794 C CA . ASN A 1 98 ? 15.255 -2.007 -11.325 1.00 75.44 98 ASN A CA 1
ATOM 795 C C . ASN A 1 98 ? 14.233 -0.874 -11.087 1.00 75.44 98 ASN A C 1
ATOM 797 O O . ASN A 1 98 ? 14.489 0.287 -11.411 1.00 75.44 98 ASN A O 1
ATOM 801 N N . ALA A 1 99 ? 13.090 -1.195 -10.479 1.00 80.00 99 ALA A N 1
ATOM 802 C CA . ALA A 1 99 ? 12.016 -0.261 -10.187 1.00 80.00 99 ALA A CA 1
ATOM 803 C C . ALA A 1 99 ? 12.043 0.143 -8.708 1.00 80.00 99 ALA A C 1
ATOM 805 O O . ALA A 1 99 ? 12.121 -0.685 -7.796 1.00 80.00 99 ALA A O 1
ATOM 806 N N . ARG A 1 100 ? 11.956 1.448 -8.439 1.00 85.25 100 ARG A N 1
ATOM 807 C CA . ARG A 1 100 ? 11.850 1.960 -7.069 1.00 85.25 100 ARG A CA 1
ATOM 808 C C . ARG A 1 100 ? 10.386 1.973 -6.644 1.00 85.25 100 ARG A C 1
ATOM 810 O O . ARG A 1 100 ? 9.649 2.856 -7.061 1.00 85.25 100 ARG A O 1
ATOM 817 N N . VAL A 1 101 ? 9.983 1.015 -5.813 1.00 89.12 101 VAL A N 1
ATOM 818 C CA . VAL A 1 101 ? 8.595 0.888 -5.342 1.00 89.12 101 VAL A CA 1
ATOM 819 C C . VAL A 1 101 ? 8.405 1.602 -4.001 1.00 89.12 101 VAL A C 1
ATOM 821 O O . VAL A 1 101 ? 9.116 1.327 -3.028 1.00 89.12 101 VAL A O 1
ATOM 824 N N . ASN A 1 102 ? 7.423 2.501 -3.936 1.00 89.56 102 ASN A N 1
ATOM 825 C CA . ASN A 1 102 ? 7.010 3.223 -2.735 1.00 89.56 102 ASN A CA 1
ATOM 826 C C . ASN A 1 102 ? 5.568 2.859 -2.356 1.00 89.56 102 ASN A C 1
ATOM 828 O O . ASN A 1 102 ? 4.711 2.767 -3.221 1.00 89.56 102 ASN A O 1
ATOM 832 N N . LEU A 1 103 ? 5.293 2.725 -1.054 1.00 90.56 103 LEU A N 1
ATOM 833 C CA . LEU A 1 103 ? 3.952 2.453 -0.525 1.00 90.56 103 LEU A CA 1
ATOM 834 C C . LEU A 1 103 ? 3.397 3.672 0.216 1.00 90.56 103 LEU A C 1
ATOM 836 O O . LEU A 1 103 ? 3.995 4.120 1.209 1.00 90.56 103 LEU A O 1
ATOM 840 N N . LYS A 1 104 ? 2.226 4.139 -0.218 1.00 90.88 104 LYS A N 1
ATOM 841 C CA . LYS A 1 104 ? 1.394 5.140 0.452 1.00 90.88 104 LYS A CA 1
ATOM 842 C C . LYS A 1 104 ? 0.100 4.477 0.911 1.00 90.88 104 LYS A C 1
ATOM 844 O O . LYS A 1 104 ? -0.530 3.771 0.142 1.00 90.88 104 LYS A O 1
ATOM 849 N N . ILE A 1 105 ? -0.291 4.709 2.158 1.00 90.19 105 ILE A N 1
ATOM 850 C CA . ILE A 1 105 ? -1.584 4.256 2.676 1.00 90.19 105 ILE A CA 1
ATOM 851 C C . ILE A 1 105 ? -2.518 5.465 2.628 1.00 90.19 105 ILE A C 1
ATOM 853 O O . ILE A 1 105 ? -2.138 6.547 3.081 1.00 90.19 105 ILE A O 1
ATOM 857 N N . TYR A 1 106 ? -3.680 5.308 2.004 1.00 86.56 106 TYR A N 1
ATOM 858 C CA . TYR A 1 106 ? -4.686 6.351 1.884 1.00 86.56 106 TYR A CA 1
ATOM 859 C C . TYR A 1 106 ? -5.496 6.418 3.179 1.00 86.56 106 TYR A C 1
ATOM 861 O O . TYR A 1 106 ? -6.235 5.496 3.516 1.00 86.56 106 TYR A O 1
ATOM 869 N N . GLU A 1 107 ? -5.337 7.516 3.909 1.00 75.75 107 GLU A N 1
ATOM 870 C CA . GLU A 1 107 ? -6.196 7.863 5.037 1.00 75.75 107 GLU A CA 1
ATOM 871 C C . GLU A 1 107 ? -7.337 8.737 4.481 1.00 75.75 107 GLU A C 1
ATOM 873 O O . GLU A 1 107 ? -7.051 9.853 4.036 1.00 75.75 107 GLU A O 1
ATOM 878 N N . PRO A 1 108 ? -8.608 8.282 4.455 1.00 68.62 108 PRO A N 1
ATOM 879 C CA . PRO A 1 108 ? -9.718 9.201 4.221 1.00 68.62 108 PRO A CA 1
ATOM 880 C C . PRO A 1 108 ? -9.701 10.234 5.355 1.00 68.62 108 PRO A C 1
ATOM 882 O O . PRO A 1 108 ? -9.600 9.868 6.528 1.00 68.62 108 PRO A O 1
ATOM 885 N N . GLU A 1 109 ? -9.690 11.522 5.008 1.00 57.19 109 GLU A N 1
ATOM 886 C CA . GLU A 1 109 ? -9.497 12.607 5.972 1.00 57.19 109 GLU A CA 1
ATOM 887 C C . GLU A 1 109 ? -10.451 12.479 7.174 1.00 57.19 109 GLU A C 1
ATOM 889 O O . GLU A 1 109 ? -11.666 12.410 7.008 1.00 57.19 109 GLU A O 1
ATOM 894 N N . GLY A 1 110 ? -9.893 12.428 8.393 1.00 56.75 110 GLY A N 1
ATOM 895 C CA . GLY A 1 110 ? -10.688 12.405 9.630 1.00 56.75 110 GLY A CA 1
ATOM 896 C C . GLY A 1 110 ? -10.040 11.764 10.867 1.00 56.75 110 GLY A C 1
ATOM 897 O O . GLY A 1 110 ? -10.452 12.061 11.985 1.00 56.75 110 GLY A O 1
ATOM 898 N N . SER A 1 111 ? -8.999 10.937 10.733 1.00 52.66 111 SER A N 1
ATOM 899 C CA . SER A 1 111 ? -8.453 10.167 11.874 1.00 52.66 111 SER A CA 1
ATOM 900 C C . SER A 1 111 ? -7.407 10.906 12.726 1.00 52.66 111 SER A C 1
ATOM 902 O O . SER A 1 111 ? -7.162 10.535 13.874 1.00 52.66 111 SER A O 1
ATOM 904 N N . ARG A 1 112 ? -6.784 11.973 12.203 1.00 56.91 112 ARG A N 1
ATOM 905 C CA . ARG A 1 112 ? -5.684 12.680 12.892 1.00 56.91 112 ARG A CA 1
ATOM 906 C C . ARG A 1 112 ? -6.113 13.912 13.691 1.00 56.91 112 ARG A C 1
ATOM 908 O O . ARG A 1 112 ? -5.420 14.263 14.641 1.00 56.91 112 ARG A O 1
ATOM 915 N N . GLN A 1 113 ? -7.236 14.550 13.355 1.00 52.78 11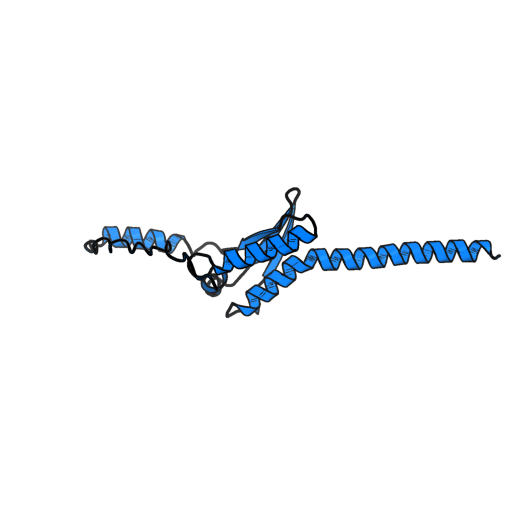3 GLN A N 1
ATOM 916 C CA . GLN A 1 113 ? -7.699 15.762 14.053 1.00 52.78 113 GLN A CA 1
ATOM 917 C C . GLN A 1 113 ? -8.224 15.464 15.469 1.00 52.78 113 GLN A C 1
ATOM 919 O O . GLN A 1 113 ? -7.921 16.218 16.394 1.00 52.78 113 GLN A O 1
ATOM 924 N N . GLN A 1 114 ? -8.854 14.305 15.692 1.00 53.31 114 GLN A N 1
ATOM 925 C CA . GLN A 1 114 ? -9.420 13.962 17.006 1.00 53.31 114 GLN A CA 1
ATOM 926 C C . GLN A 1 114 ? -8.356 13.799 18.113 1.00 53.31 114 GLN A C 1
ATOM 928 O O . GLN A 1 114 ? -8.616 14.102 19.278 1.00 53.31 114 GLN A O 1
ATOM 933 N N . HIS A 1 115 ? -7.125 13.384 17.781 1.00 53.75 115 HIS A N 1
ATOM 934 C CA . HIS A 1 115 ? -6.058 13.238 18.782 1.00 53.75 115 HIS A CA 1
ATOM 935 C C . HIS A 1 115 ? -5.449 14.573 19.240 1.00 53.75 115 HIS A C 1
ATOM 937 O O . HIS A 1 115 ? -4.991 14.668 20.382 1.00 53.75 115 HIS A O 1
ATOM 943 N N . PHE A 1 116 ? -5.450 15.608 18.394 1.00 55.91 116 PHE A N 1
ATOM 944 C CA . PHE A 1 116 ? -4.970 16.938 18.784 1.00 55.91 116 PHE A CA 1
ATOM 945 C C . PHE A 1 116 ? -6.045 17.731 19.535 1.00 55.91 116 PHE A C 1
ATOM 947 O O . PHE A 1 116 ? -5.728 18.398 20.522 1.00 55.91 116 PHE A O 1
ATOM 954 N N . GLU A 1 117 ? -7.312 17.595 19.137 1.00 55.31 117 GLU A N 1
ATOM 955 C CA . GLU A 1 117 ? -8.439 18.270 19.791 1.00 55.31 117 GLU A CA 1
ATOM 956 C C . GLU A 1 117 ? -8.690 17.738 21.207 1.00 55.31 117 GLU A C 1
ATOM 958 O O . GLU A 1 117 ? -8.839 18.529 22.138 1.00 55.31 117 GLU A O 1
ATOM 963 N N . ASN A 1 118 ? -8.597 16.421 21.426 1.00 58.56 118 ASN A N 1
ATOM 964 C CA . ASN A 1 118 ? -8.750 15.841 22.766 1.00 58.56 118 ASN A CA 1
ATOM 965 C C . ASN A 1 118 ? -7.633 16.264 23.736 1.00 58.56 118 ASN A C 1
ATOM 967 O O . ASN A 1 118 ? -7.871 16.392 24.937 1.00 58.56 118 ASN A O 1
ATOM 971 N N . LYS A 1 119 ? -6.420 16.540 23.238 1.00 57.16 119 LYS A N 1
ATOM 972 C CA . LYS A 1 119 ? -5.311 17.041 24.067 1.00 57.16 119 LYS A CA 1
ATOM 973 C C . LYS A 1 119 ? -5.485 18.519 24.432 1.00 57.16 119 LYS A C 1
ATOM 975 O O . LYS A 1 119 ? -5.134 18.913 25.542 1.00 57.16 119 LYS A O 1
ATOM 980 N N . ALA A 1 120 ? -6.057 19.318 23.532 1.00 59.12 120 ALA A N 1
ATOM 981 C CA . ALA A 1 120 ? -6.401 20.713 23.798 1.00 59.12 120 ALA A CA 1
ATOM 982 C C . ALA A 1 120 ? -7.599 20.841 24.760 1.00 59.12 120 ALA A C 1
ATOM 984 O O . ALA A 1 120 ? -7.570 21.679 25.659 1.00 59.12 120 ALA A O 1
ATOM 985 N N . ALA A 1 121 ? -8.604 19.967 24.635 1.00 59.03 121 ALA A N 1
ATOM 986 C CA . ALA A 1 121 ? -9.746 19.901 25.549 1.00 59.03 121 ALA A CA 1
ATOM 987 C C . ALA A 1 121 ? -9.363 19.378 26.949 1.00 59.03 121 ALA A C 1
ATOM 989 O O . ALA A 1 121 ? -9.852 19.878 27.958 1.00 59.03 121 ALA A O 1
ATOM 990 N N . ALA A 1 122 ? -8.437 18.417 27.044 1.00 57.78 122 ALA A N 1
ATOM 991 C CA . ALA A 1 122 ? -7.910 17.961 28.334 1.00 57.78 122 ALA A CA 1
ATOM 992 C C . ALA A 1 122 ? -7.091 19.050 29.055 1.00 57.78 122 ALA A C 1
ATOM 994 O O . ALA A 1 122 ? -7.124 19.137 30.282 1.00 57.78 122 ALA A O 1
ATOM 995 N N . ALA A 1 123 ? -6.398 19.914 28.303 1.00 59.44 123 ALA A N 1
ATOM 996 C CA . ALA A 1 123 ? -5.655 21.046 28.856 1.00 59.44 123 ALA A CA 1
ATOM 997 C C . ALA A 1 123 ? -6.567 22.171 29.383 1.00 59.44 123 ALA A C 1
ATOM 999 O O . ALA A 1 123 ? -6.179 22.879 30.310 1.00 59.44 123 ALA A O 1
ATOM 1000 N N . SER A 1 124 ? -7.781 22.325 28.842 1.00 58.84 124 SER A N 1
ATOM 1001 C CA . SER A 1 124 ? -8.766 23.305 29.326 1.00 58.84 124 SER A CA 1
ATOM 1002 C C . SER A 1 124 ? -9.660 22.780 30.459 1.00 58.84 124 SER A C 1
ATOM 1004 O O . SER A 1 124 ? -10.265 23.583 31.166 1.00 58.84 124 SER A O 1
ATOM 1006 N N . ALA A 1 125 ? -9.704 21.461 30.687 1.00 61.72 125 ALA A N 1
ATOM 1007 C CA . ALA A 1 125 ? -10.514 20.817 31.727 1.00 61.72 125 ALA A CA 1
ATOM 1008 C C . ALA A 1 125 ? -9.819 20.662 33.100 1.00 61.72 125 ALA A C 1
ATOM 1010 O O . ALA A 1 125 ? -10.383 20.050 34.005 1.00 61.72 125 ALA A O 1
ATOM 1011 N N . GLY A 1 126 ? -8.611 21.208 33.291 1.00 57.81 126 GLY A N 1
ATOM 1012 C CA . GLY A 1 126 ? -7.981 21.309 34.618 1.00 57.81 126 GLY A CA 1
ATOM 1013 C C . GLY A 1 126 ? -7.615 19.979 35.291 1.00 57.81 126 GLY A C 1
ATOM 1014 O O . GLY A 1 126 ? -7.443 19.943 36.509 1.00 57.81 126 GLY A O 1
ATOM 1015 N N . VAL A 1 127 ? -7.477 18.884 34.538 1.00 60.53 127 VAL A N 1
ATOM 1016 C CA . VAL A 1 127 ? -7.009 17.612 35.102 1.00 60.53 127 VAL A CA 1
ATOM 1017 C C . VAL A 1 127 ? -5.500 17.707 35.308 1.00 60.53 127 VAL A C 1
ATOM 1019 O O . VAL A 1 127 ? -4.733 17.826 34.354 1.00 60.53 127 VAL A O 1
ATOM 1022 N N . ALA A 1 128 ? -5.084 17.702 36.574 1.00 53.91 128 ALA A N 1
ATOM 1023 C CA . ALA A 1 128 ? -3.687 17.726 36.976 1.00 53.91 128 ALA A CA 1
ATOM 1024 C C . ALA A 1 128 ? -2.881 16.650 36.231 1.00 53.91 128 ALA A C 1
ATOM 1026 O O . ALA A 1 128 ? -3.266 15.483 36.175 1.00 53.91 128 ALA A O 1
ATOM 1027 N N . SER A 1 129 ? -1.757 17.087 35.666 1.00 62.75 129 SER A N 1
ATOM 1028 C CA . SER A 1 129 ? -0.764 16.270 34.974 1.00 62.75 129 SER A CA 1
ATOM 1029 C C . SER A 1 129 ? -0.436 14.999 35.775 1.00 62.75 129 SER A C 1
ATOM 1031 O O . SER A 1 129 ? 0.106 15.128 36.877 1.00 62.75 129 SER A O 1
ATOM 1033 N N . PRO A 1 130 ? -0.698 13.772 35.283 1.00 56.03 130 PRO A N 1
ATOM 1034 C CA . PRO A 1 130 ? 0.034 12.631 35.798 1.00 56.03 130 PRO A CA 1
ATOM 1035 C C . PRO A 1 130 ? 1.491 12.827 35.364 1.00 56.03 130 PRO A C 1
ATOM 1037 O O . PRO A 1 130 ? 1.782 13.051 34.189 1.00 56.03 130 PRO A O 1
ATOM 1040 N N . ALA A 1 131 ? 2.379 12.851 36.356 1.00 55.53 131 ALA A N 1
ATOM 1041 C CA . ALA A 1 131 ? 3.820 13.008 36.219 1.00 55.53 131 ALA A CA 1
ATOM 1042 C C . ALA A 1 131 ? 4.400 12.201 35.037 1.00 55.53 131 ALA A C 1
ATOM 1044 O O . ALA A 1 131 ? 3.861 11.146 34.691 1.00 55.53 131 ALA A O 1
ATOM 1045 N N . PRO A 1 132 ? 5.512 12.653 34.428 1.00 54.59 132 PRO A N 1
ATOM 1046 C CA . PRO A 1 132 ? 6.178 11.883 33.390 1.00 54.59 132 PRO A CA 1
ATOM 1047 C C . PRO A 1 132 ? 6.584 10.529 33.978 1.00 54.59 132 PRO A C 1
ATOM 1049 O O . PRO A 1 132 ? 7.399 10.463 34.897 1.00 54.59 132 PRO A O 1
ATOM 1052 N N . VAL A 1 133 ? 5.989 9.451 33.466 1.00 54.53 133 VAL A N 1
ATOM 1053 C CA . VAL A 1 133 ? 6.518 8.105 33.676 1.00 54.53 133 VAL A CA 1
ATOM 1054 C C . VAL A 1 133 ? 7.920 8.090 33.081 1.00 54.53 133 VAL A C 1
ATOM 1056 O O . VAL A 1 133 ? 8.119 8.347 31.894 1.00 54.53 133 VAL A O 1
ATOM 1059 N N . VAL A 1 134 ? 8.872 7.911 33.990 1.00 53.56 134 VAL A N 1
ATOM 1060 C CA . VAL A 1 134 ? 10.313 7.832 33.783 1.00 53.56 134 VAL A CA 1
ATOM 1061 C C . VAL A 1 134 ? 10.620 6.838 32.660 1.00 53.56 134 VAL A C 1
ATOM 1063 O O . VAL A 1 134 ? 9.949 5.816 32.527 1.00 53.56 134 VAL A O 1
ATOM 1066 N N . ALA A 1 135 ? 11.611 7.189 31.842 1.00 55.91 135 ALA A N 1
ATOM 1067 C CA . ALA A 1 135 ? 12.139 6.383 30.754 1.00 55.91 135 ALA A CA 1
ATOM 1068 C C . ALA A 1 135 ? 12.486 4.959 31.215 1.00 55.91 135 ALA A C 1
ATOM 1070 O O . ALA A 1 135 ? 13.142 4.788 32.240 1.00 55.91 135 ALA A O 1
ATOM 1071 N N . ASP A 1 136 ? 12.074 3.963 30.433 1.00 46.38 136 ASP A N 1
ATOM 1072 C CA . ASP A 1 136 ? 12.693 2.642 30.466 1.00 46.38 136 ASP A CA 1
ATOM 1073 C C . ASP A 1 136 ? 13.752 2.631 29.360 1.00 46.38 136 ASP A C 1
ATOM 1075 O O . ASP A 1 136 ? 13.432 2.530 28.172 1.00 46.38 136 ASP A O 1
ATOM 1079 N N . ASP A 1 137 ? 15.006 2.848 29.756 1.00 52.81 137 ASP A N 1
ATOM 1080 C CA . ASP A 1 137 ? 16.168 2.498 28.948 1.00 52.81 137 ASP A CA 1
ATOM 1081 C C . ASP A 1 137 ? 16.177 0.972 28.822 1.00 52.81 137 ASP A C 1
ATOM 1083 O O . ASP A 1 137 ? 16.714 0.261 29.670 1.00 52.81 137 ASP A O 1
ATOM 1087 N N . THR A 1 138 ? 15.551 0.442 27.771 1.00 58.19 138 THR A N 1
ATOM 1088 C CA . THR A 1 138 ? 15.780 -0.952 27.396 1.00 58.19 138 THR A CA 1
ATOM 1089 C C . THR A 1 138 ? 17.155 -1.025 26.735 1.00 58.19 138 THR A C 1
ATOM 1091 O O . THR A 1 138 ? 17.301 -0.852 25.525 1.00 58.19 138 THR A O 1
ATOM 1094 N N . ASP A 1 139 ? 18.169 -1.215 27.571 1.00 51.25 139 ASP A N 1
ATOM 1095 C CA . ASP A 1 139 ? 19.535 -1.530 27.179 1.00 51.25 139 ASP A CA 1
ATOM 1096 C C . ASP A 1 139 ? 19.540 -2.832 26.360 1.00 51.25 139 ASP A C 1
ATOM 1098 O O . ASP A 1 139 ? 19.252 -3.914 26.870 1.00 51.25 139 ASP A O 1
ATOM 1102 N N . THR A 1 140 ? 19.796 -2.732 25.054 1.00 63.19 140 THR A N 1
ATOM 1103 C CA . THR A 1 140 ? 20.011 -3.900 24.182 1.00 63.19 140 THR A CA 1
ATOM 1104 C C . THR A 1 140 ? 21.486 -4.082 23.843 1.00 63.19 140 THR A C 1
ATOM 1106 O O . THR A 1 140 ? 21.802 -4.632 22.788 1.00 63.19 140 THR A O 1
ATOM 1109 N N . SER A 1 141 ? 22.397 -3.593 24.685 1.00 62.38 141 SER A N 1
ATOM 1110 C CA . SER A 1 141 ? 23.839 -3.715 24.470 1.00 62.38 141 SER A CA 1
ATOM 1111 C C . SER A 1 141 ? 24.510 -4.787 25.331 1.00 62.38 141 SER A C 1
ATOM 1113 O O . SER A 1 141 ? 25.59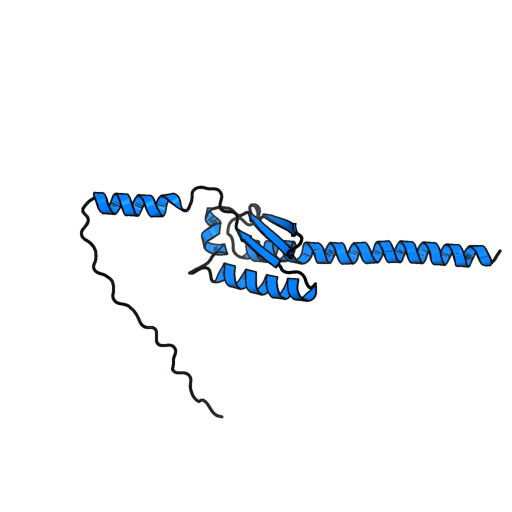5 -4.563 25.832 1.00 62.38 141 SER A O 1
ATOM 1115 N N . GLU A 1 142 ? 23.930 -5.989 25.421 1.00 62.75 142 GLU A N 1
ATOM 1116 C CA . GLU A 1 142 ? 24.675 -7.204 25.799 1.00 62.75 142 GLU A CA 1
ATOM 1117 C C . GLU A 1 142 ? 24.144 -8.434 25.045 1.00 62.75 142 GLU A C 1
ATOM 1119 O O . GLU A 1 142 ? 23.217 -9.116 25.472 1.00 62.75 142 GLU A O 1
ATOM 1124 N N . VAL A 1 143 ? 24.757 -8.724 23.900 1.00 64.38 143 VAL A N 1
ATOM 1125 C CA . VAL A 1 143 ? 24.900 -10.091 23.375 1.00 64.38 143 VAL A CA 1
ATOM 1126 C C . VAL A 1 143 ? 26.286 -10.175 22.741 1.00 64.38 143 VAL A C 1
ATOM 1128 O O . VAL A 1 143 ? 26.429 -10.252 21.523 1.00 64.38 143 VAL A O 1
ATOM 1131 N N . ASP A 1 144 ? 27.303 -10.093 23.600 1.00 59.06 144 ASP A N 1
ATOM 1132 C CA . ASP A 1 144 ? 28.635 -10.620 23.314 1.00 59.06 144 ASP A CA 1
ATOM 1133 C C . ASP A 1 144 ? 28.680 -12.107 23.711 1.00 59.06 144 ASP A C 1
ATOM 1135 O O . ASP A 1 144 ? 28.129 -12.526 24.730 1.00 59.06 144 ASP A O 1
ATOM 1139 N N . ASP A 1 145 ? 29.362 -12.880 22.870 1.00 57.62 145 ASP A N 1
ATOM 1140 C CA . ASP A 1 145 ? 30.044 -14.135 23.186 1.00 57.62 145 ASP A CA 1
ATOM 1141 C C . ASP A 1 145 ? 29.222 -15.360 23.616 1.00 57.62 145 ASP A C 1
ATOM 1143 O O . ASP A 1 145 ? 29.181 -15.767 24.776 1.00 57.62 145 ASP A O 1
ATOM 1147 N N . LEU A 1 146 ? 28.749 -16.100 22.608 1.00 60.69 146 LEU A N 1
ATOM 1148 C CA . LEU A 1 146 ? 28.771 -17.563 22.671 1.00 60.69 146 LEU A CA 1
ATOM 1149 C C . LEU A 1 146 ? 29.597 -18.116 21.507 1.00 60.69 146 LEU A C 1
ATOM 1151 O O . LEU A 1 146 ? 29.099 -18.397 20.418 1.00 60.69 146 LEU A O 1
ATOM 1155 N N . THR A 1 147 ? 30.890 -18.268 21.768 1.00 53.84 147 THR A N 1
ATOM 1156 C CA . THR A 1 147 ? 31.737 -19.273 21.133 1.00 53.84 147 THR A CA 1
ATOM 1157 C C . THR A 1 147 ? 31.289 -20.661 21.580 1.00 53.84 147 THR A C 1
ATOM 1159 O O . THR A 1 147 ? 31.348 -20.953 22.769 1.00 53.84 147 THR A O 1
ATOM 1162 N N . PHE A 1 148 ? 30.888 -21.506 20.629 1.00 49.56 148 PHE A N 1
ATOM 1163 C CA . PHE A 1 148 ? 31.298 -22.911 20.503 1.00 49.56 148 PHE A CA 1
ATOM 1164 C C . PHE A 1 148 ? 31.143 -23.345 19.043 1.00 49.56 148 PHE A C 1
ATOM 1166 O O . PHE A 1 148 ? 30.050 -23.126 18.47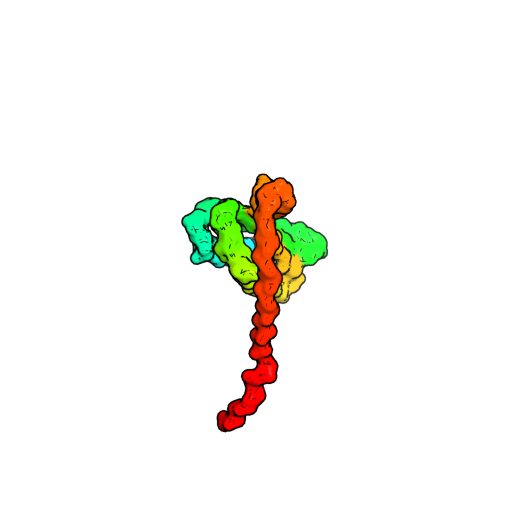4 1.00 49.56 148 PHE A O 1
#

Secondary structure (DSSP, 8-state):
-HHHHHHHHHHHHHHHHHHHHHHHHHHHHHHHHHHHHHHHHTT-S-GGG-EEEEEEETTEEEEEEE--GGGHHHHH-GGGHHHHHHHHHHHHHHHHTT--EEEEEE--TTTTHHHHHHHHHHHHTT----------------------

Radius of gyration: 25.82 Å; chains: 1; bounding box: 45×46×91 Å

Sequence (148 aa):
MLFYYYFGAIFIAIDTRSLIIDRQDNMSKEFDQEFTEFIVKAIVNHPDDVRAERTVDERGVLITLHINPEDMGYVVGRQGQTARAIRTLLKKIGARENARVNLKIYEPEGSRQQHFENKAAAASAGVASPAPVVADDTDTSEVDDLTF

InterPro domains:
  IPR009019 K homology domain superfamily, prokaryotic type [SSF54814] (37-91)
  IPR015946 K homol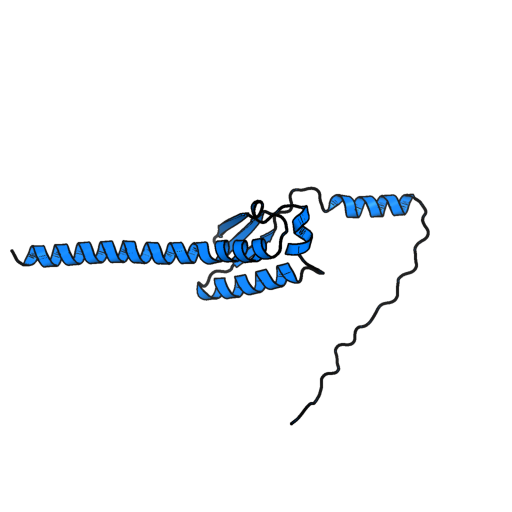ogy domain-like, alpha/beta [G3DSA:3.30.300.20] (34-97)
  IPR020627 RNA-binding protein KhpA [MF_00088] (32-106)
  IPR020627 RNA-binding protein KhpA [PTHR34654] (33-109)
  IPR020627 RNA-binding protein KhpA [cd22533] (33-105)

Organism: NCBI:txid1618983